Protein AF-A0A381WR76-F1 (afdb_monomer)

Structure (mmCIF, N/CA/C/O backbone):
data_AF-A0A381WR76-F1
#
_entry.id   AF-A0A381WR76-F1
#
loop_
_atom_site.group_PDB
_atom_site.id
_atom_site.type_symbol
_atom_site.label_atom_id
_atom_site.label_alt_id
_atom_site.label_comp_id
_atom_site.label_asym_id
_atom_site.label_entity_id
_atom_site.label_seq_id
_atom_site.pdbx_PDB_ins_code
_atom_site.Cartn_x
_atom_site.Cartn_y
_atom_site.Cartn_z
_atom_site.occupancy
_atom_site.B_iso_or_equiv
_atom_site.auth_seq_id
_atom_site.auth_comp_id
_atom_site.auth_asym_id
_atom_site.auth_atom_id
_atom_site.pdbx_PDB_model_num
ATOM 1 N N . MET A 1 1 ? -19.250 -19.681 28.660 1.00 46.22 1 MET A N 1
ATOM 2 C CA . MET A 1 1 ? -17.838 -19.945 28.328 1.00 46.22 1 MET A CA 1
ATOM 3 C C . MET A 1 1 ? -17.752 -19.835 26.816 1.00 46.22 1 MET A C 1
ATOM 5 O O . MET A 1 1 ? -18.324 -20.681 26.143 1.00 46.22 1 MET A O 1
ATOM 9 N N . SER A 1 2 ? -17.217 -18.735 26.293 1.00 61.38 2 SER A N 1
ATOM 10 C CA . SER A 1 2 ? -17.037 -18.529 24.852 1.00 61.38 2 SER A CA 1
ATOM 11 C C . SER A 1 2 ? -15.625 -18.975 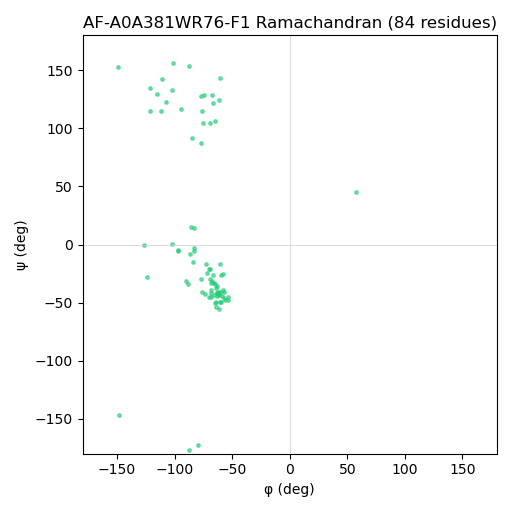24.501 1.00 61.38 2 SER A C 1
ATOM 13 O O . SER A 1 2 ? -14.653 -18.457 25.042 1.00 61.38 2 SER A O 1
ATOM 15 N N . VAL A 1 3 ? -15.535 -20.002 23.663 1.00 66.00 3 VAL A N 1
ATOM 16 C CA . VAL A 1 3 ? -14.290 -20.422 23.025 1.00 66.00 3 VAL A CA 1
ATOM 17 C C . VAL A 1 3 ? -14.420 -20.002 21.572 1.00 66.00 3 VAL A C 1
ATOM 19 O O . VAL A 1 3 ? -15.381 -20.393 20.911 1.00 66.00 3 VAL A O 1
ATOM 22 N N . GLU A 1 4 ? -13.478 -19.197 21.100 1.00 73.31 4 GLU A N 1
ATOM 23 C CA . GLU A 1 4 ? -13.382 -18.778 19.705 1.00 73.31 4 GLU A CA 1
ATOM 24 C C . GLU A 1 4 ? -12.145 -19.425 19.083 1.00 73.31 4 GLU A C 1
ATOM 26 O O . GLU A 1 4 ? -11.113 -19.582 19.739 1.00 73.31 4 GLU A O 1
ATOM 31 N N . LEU A 1 5 ? -12.258 -19.837 17.820 1.00 71.19 5 LEU A N 1
ATOM 32 C CA . LEU A 1 5 ? -11.097 -20.235 17.033 1.00 71.19 5 LEU A CA 1
ATOM 33 C C . LEU A 1 5 ? -10.247 -18.991 16.783 1.00 71.19 5 LEU A C 1
ATOM 35 O O . LEU A 1 5 ? -10.758 -17.986 16.291 1.00 71.19 5 LEU A O 1
ATOM 39 N N . THR A 1 6 ? -8.953 -19.063 17.083 1.00 63.06 6 THR A N 1
ATOM 40 C CA . THR A 1 6 ? -8.011 -18.038 16.643 1.00 63.06 6 THR A CA 1
ATOM 41 C C . THR A 1 6 ? -7.993 -18.013 15.114 1.00 63.06 6 THR A C 1
ATOM 43 O O . THR A 1 6 ? -7.757 -19.058 14.498 1.00 63.06 6 THR A O 1
ATOM 46 N N . PRO A 1 7 ? -8.243 -16.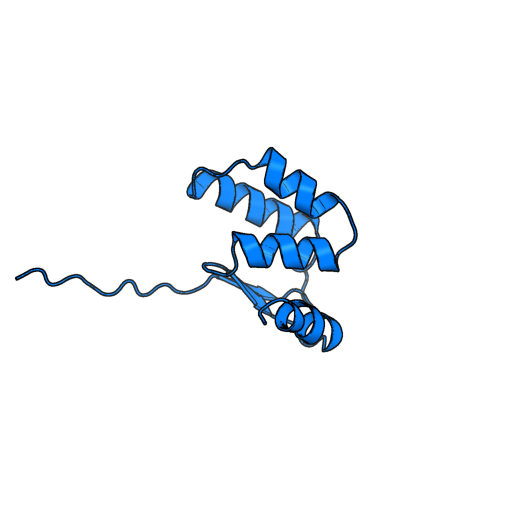858 14.474 1.00 65.19 7 PRO A N 1
ATOM 47 C CA . PRO A 1 7 ? -8.123 -16.769 13.033 1.00 65.19 7 PRO A CA 1
ATOM 48 C C . PRO A 1 7 ? -6.647 -16.950 12.674 1.00 65.19 7 PRO A C 1
ATOM 50 O O . PRO A 1 7 ? -5.780 -16.220 13.153 1.00 65.19 7 PRO A O 1
ATOM 53 N N . ASN A 1 8 ? -6.357 -17.962 11.859 1.00 63.72 8 ASN A N 1
ATOM 54 C CA . ASN A 1 8 ? -5.060 -18.082 11.213 1.00 63.72 8 ASN A CA 1
ATOM 55 C C . ASN A 1 8 ? -5.060 -17.086 10.048 1.00 63.72 8 ASN A C 1
ATOM 57 O O . ASN A 1 8 ? -5.549 -17.397 8.963 1.00 63.72 8 ASN A O 1
ATOM 61 N N . ILE A 1 9 ? -4.668 -15.843 10.332 1.00 66.19 9 ILE A N 1
ATOM 62 C CA . ILE A 1 9 ? -4.598 -14.790 9.319 1.00 66.19 9 ILE A CA 1
ATOM 63 C C . ILE A 1 9 ? -3.245 -14.934 8.633 1.00 66.19 9 ILE A C 1
ATOM 65 O O . ILE A 1 9 ? -2.240 -14.396 9.092 1.00 66.19 9 ILE A O 1
ATOM 69 N N . ASP A 1 10 ? -3.221 -15.708 7.550 1.00 75.38 10 ASP A N 1
ATOM 70 C CA . ASP A 1 10 ? -2.103 -15.670 6.616 1.00 75.38 10 ASP A CA 1
ATOM 71 C C . ASP A 1 10 ? -2.093 -14.277 5.977 1.00 75.38 10 ASP A C 1
ATOM 73 O O . ASP A 1 10 ? -2.960 -13.941 5.164 1.00 75.38 10 ASP A O 1
ATOM 77 N N . ASN A 1 11 ? -1.135 -13.442 6.380 1.00 81.19 11 ASN A N 1
ATOM 78 C CA . ASN A 1 11 ? -0.951 -12.134 5.766 1.00 81.19 11 ASN A CA 1
ATOM 79 C C . ASN A 1 11 ? -0.641 -12.303 4.276 1.00 81.19 11 ASN A C 1
ATOM 81 O O . ASN A 1 11 ? 0.095 -13.203 3.861 1.00 81.19 11 ASN A O 1
ATOM 85 N N . MET A 1 12 ? -1.161 -11.391 3.462 1.00 92.81 12 MET A N 1
ATOM 86 C CA . MET A 1 12 ? -0.751 -11.299 2.068 1.00 92.81 12 MET A CA 1
ATOM 87 C C . MET A 1 12 ? 0.647 -10.679 2.009 1.00 92.81 12 MET A C 1
ATOM 89 O O . MET A 1 12 ? 0.875 -9.610 2.563 1.00 92.81 12 MET A O 1
ATOM 93 N N . TYR A 1 13 ? 1.584 -11.316 1.313 1.00 95.88 13 TYR A N 1
ATOM 94 C CA . TYR A 1 13 ? 2.932 -10.777 1.123 1.00 95.88 13 TYR A CA 1
ATOM 95 C C . TYR A 1 13 ? 3.077 -10.185 -0.278 1.00 95.88 13 TYR A C 1
ATOM 97 O O . TYR A 1 13 ? 2.702 -10.822 -1.265 1.00 95.88 13 TYR A O 1
ATOM 105 N N . ILE A 1 14 ? 3.642 -8.981 -0.371 1.00 97.12 14 ILE A N 1
ATOM 106 C CA . ILE A 1 14 ? 3.980 -8.341 -1.647 1.00 97.12 14 ILE A CA 1
ATOM 107 C C . ILE A 1 14 ? 5.478 -8.047 -1.659 1.00 97.12 14 ILE A C 1
ATOM 109 O O . ILE A 1 14 ? 5.957 -7.224 -0.885 1.00 97.12 14 ILE A O 1
ATOM 113 N N . ASP A 1 15 ? 6.207 -8.706 -2.561 1.00 97.69 15 ASP A N 1
ATOM 114 C CA . ASP A 1 15 ? 7.591 -8.346 -2.880 1.00 97.69 15 ASP A CA 1
ATOM 115 C C . ASP A 1 15 ? 7.589 -7.081 -3.747 1.00 97.69 15 ASP A C 1
ATOM 117 O O . ASP A 1 15 ? 7.252 -7.133 -4.937 1.00 97.69 15 ASP A O 1
ATOM 121 N N . ILE A 1 16 ? 7.934 -5.947 -3.134 1.00 97.69 16 ILE A N 1
ATOM 122 C CA . ILE A 1 16 ? 7.962 -4.647 -3.810 1.00 97.69 16 ILE A CA 1
ATOM 123 C C . ILE A 1 16 ? 9.263 -4.400 -4.583 1.00 97.69 16 ILE A C 1
ATOM 125 O O . ILE A 1 16 ? 9.350 -3.421 -5.318 1.00 97.69 16 ILE A O 1
ATOM 129 N N . ASP A 1 17 ? 10.251 -5.293 -4.477 1.00 97.19 17 ASP A N 1
ATOM 130 C CA . ASP A 1 17 ? 11.392 -5.309 -5.401 1.00 97.19 17 ASP A CA 1
ATOM 131 C C . ASP A 1 17 ? 11.052 -6.090 -6.684 1.00 97.19 17 ASP A C 1
ATOM 133 O O . ASP A 1 17 ? 11.771 -6.028 -7.685 1.00 97.19 17 ASP A O 1
ATOM 137 N N . GLY A 1 18 ? 9.968 -6.869 -6.642 1.00 96.62 18 GLY A N 1
ATOM 138 C CA . GLY A 1 18 ? 9.466 -7.665 -7.749 1.00 96.62 18 GLY A CA 1
ATOM 139 C C . GLY A 1 18 ? 8.510 -6.902 -8.676 1.00 96.62 18 GLY A C 1
ATOM 140 O O . GLY A 1 18 ? 8.212 -5.724 -8.482 1.00 96.62 18 GLY A O 1
ATOM 141 N N . PRO A 1 19 ? 7.943 -7.588 -9.687 1.00 97.12 19 PRO A N 1
ATOM 142 C CA . PRO A 1 19 ? 7.013 -6.983 -10.648 1.00 97.12 19 PRO A CA 1
ATOM 143 C C . PRO A 1 19 ? 5.770 -6.346 -10.010 1.00 97.12 19 PRO A C 1
ATOM 145 O O . PRO A 1 19 ? 5.186 -5.425 -10.580 1.00 97.12 19 PRO A O 1
ATOM 148 N N . ASN A 1 20 ? 5.380 -6.825 -8.827 1.00 97.69 20 ASN A N 1
ATOM 149 C CA . ASN A 1 20 ? 4.219 -6.348 -8.078 1.00 97.69 20 ASN A CA 1
ATOM 150 C C . ASN A 1 20 ? 4.515 -5.092 -7.238 1.00 97.69 20 ASN A C 1
ATOM 152 O O . ASN A 1 20 ? 3.602 -4.534 -6.641 1.00 97.69 20 ASN A O 1
ATOM 156 N N . GLY A 1 21 ? 5.760 -4.614 -7.218 1.00 96.88 21 GLY A N 1
ATOM 157 C CA . GLY A 1 21 ? 6.165 -3.383 -6.542 1.00 96.88 21 GLY A CA 1
ATOM 158 C C . GLY A 1 21 ? 5.931 -2.105 -7.334 1.00 96.88 21 GLY A C 1
ATOM 159 O O . GLY A 1 21 ? 6.516 -1.080 -7.032 1.00 96.88 21 GLY A O 1
ATOM 160 N N . ASN A 1 22 ? 5.145 -2.130 -8.406 1.00 97.56 22 ASN A N 1
ATOM 161 C CA . ASN A 1 22 ? 4.817 -0.894 -9.113 1.00 97.56 22 ASN A CA 1
ATOM 162 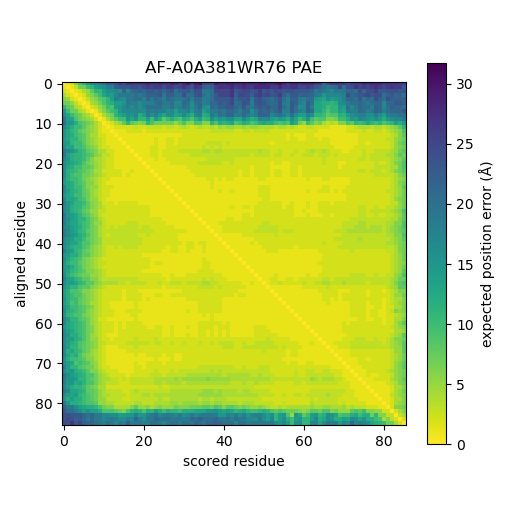C C . ASN A 1 22 ? 3.576 -0.225 -8.497 1.00 97.56 22 ASN A C 1
ATOM 164 O O . ASN A 1 22 ? 2.698 -0.893 -7.946 1.00 97.56 22 ASN A O 1
ATOM 168 N N . SER A 1 23 ? 3.473 1.097 -8.649 1.00 97.75 23 SER A N 1
ATOM 169 C CA . SER A 1 23 ? 2.370 1.895 -8.099 1.00 97.75 23 SER A CA 1
ATOM 170 C C . SER A 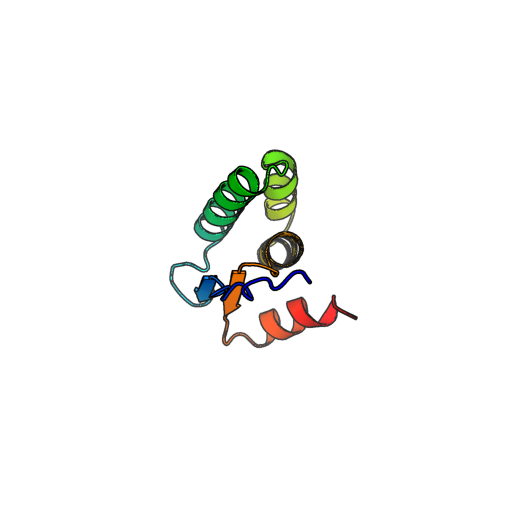1 23 ? 0.991 1.426 -8.570 1.00 97.75 23 SER A C 1
ATOM 172 O O . SER A 1 23 ? 0.071 1.338 -7.762 1.00 97.75 23 SER A O 1
ATOM 174 N N . TYR A 1 24 ? 0.838 1.056 -9.846 1.00 97.81 24 TYR A N 1
ATOM 175 C CA . TYR A 1 24 ? -0.445 0.595 -10.385 1.00 97.81 24 TYR A CA 1
ATOM 176 C C . TYR A 1 24 ? -0.934 -0.688 -9.714 1.00 97.81 24 TYR A C 1
ATOM 178 O O . TYR A 1 24 ? -2.123 -0.799 -9.417 1.00 97.81 24 TYR A O 1
ATOM 186 N N . TYR A 1 25 ? -0.034 -1.643 -9.465 1.00 98.38 25 TYR A N 1
ATOM 187 C CA . TYR A 1 25 ? -0.375 -2.879 -8.766 1.00 98.38 25 TYR A CA 1
ATOM 188 C C . TYR A 1 25 ? -0.795 -2.591 -7.323 1.00 98.38 25 TYR A C 1
ATOM 190 O O . TYR A 1 25 ? -1.871 -3.012 -6.905 1.00 98.38 25 TYR A O 1
ATOM 198 N N . LEU A 1 26 ? 0.006 -1.818 -6.585 1.00 98.44 26 LEU A N 1
ATOM 199 C CA . LEU A 1 26 ? -0.291 -1.475 -5.191 1.00 98.44 26 LEU A CA 1
ATOM 200 C C . LEU A 1 26 ? -1.612 -0.710 -5.056 1.00 98.44 26 LEU A C 1
ATOM 202 O O . LEU A 1 26 ? -2.421 -1.022 -4.189 1.00 98.44 26 LEU A O 1
ATOM 206 N N . MET A 1 27 ? -1.894 0.227 -5.959 1.00 98.31 27 MET A N 1
ATOM 207 C CA . MET A 1 27 ? -3.168 0.949 -5.980 1.00 98.31 27 MET A CA 1
ATOM 208 C C . MET A 1 27 ? -4.357 0.062 -6.365 1.00 98.31 27 MET A C 1
ATOM 210 O O . MET A 1 27 ? -5.466 0.278 -5.881 1.00 98.31 27 MET A O 1
ATOM 214 N N . ALA A 1 28 ? -4.162 -0.930 -7.240 1.00 98.31 28 ALA A N 1
ATOM 215 C CA . ALA A 1 28 ? -5.207 -1.903 -7.550 1.00 98.31 28 ALA A CA 1
ATOM 216 C C . ALA A 1 28 ? -5.538 -2.760 -6.320 1.00 98.31 28 ALA A C 1
ATOM 218 O O . ALA A 1 28 ? -6.712 -2.936 -6.002 1.00 98.31 28 ALA A O 1
ATOM 219 N N . VAL A 1 29 ? -4.511 -3.210 -5.590 1.00 98.00 29 VAL A N 1
ATOM 220 C CA . VAL A 1 29 ? -4.687 -3.915 -4.315 1.00 98.00 29 VAL A CA 1
ATOM 221 C C . VAL A 1 29 ? -5.403 -3.018 -3.304 1.00 98.00 29 VAL A C 1
ATOM 223 O O . VAL A 1 29 ? -6.411 -3.442 -2.752 1.00 98.00 29 VAL A O 1
ATOM 226 N N . ALA A 1 30 ? -4.959 -1.772 -3.113 1.00 98.31 30 ALA A N 1
ATOM 227 C CA . ALA A 1 30 ? -5.602 -0.820 -2.204 1.00 98.31 30 ALA A CA 1
ATOM 228 C C . ALA A 1 30 ? -7.099 -0.665 -2.510 1.00 98.31 30 ALA A C 1
ATOM 230 O O . ALA A 1 30 ? -7.929 -0.830 -1.622 1.00 98.31 30 ALA A O 1
ATOM 231 N N . ARG A 1 31 ? -7.457 -0.467 -3.786 1.00 98.31 31 ARG A N 1
ATOM 232 C CA . ARG A 1 31 ? -8.856 -0.378 -4.230 1.00 98.31 31 ARG A CA 1
ATOM 233 C C . ARG A 1 31 ? -9.670 -1.620 -3.856 1.00 98.31 31 ARG A C 1
ATOM 235 O O . ARG A 1 31 ? -10.795 -1.510 -3.372 1.00 98.31 31 ARG A O 1
ATOM 242 N N . ASP A 1 32 ? -9.118 -2.808 -4.088 1.00 97.69 32 ASP A N 1
ATOM 243 C CA . ASP A 1 32 ? -9.797 -4.064 -3.763 1.00 97.69 32 ASP A CA 1
ATOM 244 C C . ASP A 1 32 ? -9.980 -4.245 -2.250 1.00 97.69 32 ASP A C 1
ATOM 246 O O . ASP A 1 32 ? -10.982 -4.818 -1.817 1.00 97.69 32 ASP A O 1
ATOM 250 N N . PHE A 1 33 ? -9.039 -3.757 -1.441 1.00 96.56 33 PHE A N 1
ATOM 251 C CA . PHE A 1 33 ? -9.150 -3.763 0.015 1.00 96.56 33 PHE A CA 1
ATOM 252 C C . PHE A 1 33 ? -10.154 -2.724 0.524 1.00 96.56 33 PHE A C 1
ATOM 254 O O . PHE A 1 33 ? -10.981 -3.091 1.357 1.00 96.56 33 PHE A O 1
ATOM 261 N N . CYS A 1 34 ? -10.178 -1.499 -0.018 1.00 97.94 34 CYS A N 1
ATOM 262 C CA . CYS A 1 34 ? -11.187 -0.493 0.334 1.00 97.94 34 CYS A CA 1
ATOM 263 C C . CYS A 1 34 ? -12.605 -1.046 0.164 1.00 97.94 34 CYS A C 1
ATOM 265 O O . CYS A 1 34 ? -13.418 -0.965 1.078 1.00 97.94 34 CYS A O 1
ATOM 267 N N . LYS A 1 35 ? -12.872 -1.733 -0.954 1.00 96.94 35 LYS A N 1
ATOM 268 C CA . LYS A 1 35 ? -14.173 -2.376 -1.212 1.00 96.94 35 LYS A CA 1
ATOM 269 C C . LYS A 1 35 ? -14.524 -3.486 -0.224 1.00 96.94 35 LYS A C 1
ATOM 271 O O . LYS A 1 35 ? -15.695 -3.681 0.081 1.00 96.94 35 LYS A O 1
ATOM 276 N N . LYS A 1 36 ? -13.536 -4.256 0.238 1.00 94.38 36 LYS A N 1
ATOM 277 C CA . LYS A 1 36 ? -13.750 -5.356 1.197 1.00 94.38 36 LYS A CA 1
ATOM 278 C C . LYS A 1 36 ? -13.953 -4.856 2.623 1.00 94.38 36 LYS A C 1
ATOM 280 O O . LYS A 1 36 ? -14.616 -5.534 3.402 1.00 94.38 36 LYS A O 1
ATOM 285 N N . LEU A 1 37 ? -13.344 -3.723 2.953 1.00 93.56 37 LEU A N 1
ATOM 286 C CA . LEU A 1 37 ? -13.327 -3.141 4.292 1.00 93.56 37 LEU A CA 1
ATOM 287 C C . LEU A 1 37 ? -14.310 -1.973 4.454 1.00 93.56 37 LEU A C 1
ATOM 289 O O . LEU A 1 37 ? -14.395 -1.429 5.548 1.00 93.56 37 LEU A O 1
ATOM 293 N N . ASP A 1 38 ? -15.053 -1.624 3.397 1.00 95.50 38 ASP A N 1
ATOM 294 C CA . ASP A 1 38 ? -15.994 -0.495 3.359 1.00 95.50 38 ASP A CA 1
ATOM 295 C C . ASP A 1 38 ? -15.315 0.854 3.684 1.00 95.50 38 ASP A C 1
ATOM 297 O O . ASP A 1 38 ? -15.801 1.649 4.486 1.00 95.50 38 ASP A O 1
ATOM 301 N N . LEU A 1 39 ? -14.142 1.084 3.079 1.00 96.94 39 LEU A N 1
ATOM 302 C CA . LEU A 1 39 ? -13.358 2.322 3.195 1.00 96.94 39 LEU A CA 1
ATOM 303 C C . LEU A 1 39 ? -13.549 3.216 1.962 1.00 96.94 39 LEU A C 1
ATOM 305 O O . LEU A 1 39 ? -13.836 2.720 0.869 1.00 96.94 39 LEU A O 1
ATOM 309 N N . ASP A 1 40 ? -13.314 4.521 2.121 1.00 97.88 40 ASP A N 1
ATOM 310 C CA . ASP A 1 40 ? -13.347 5.484 1.016 1.00 97.88 40 ASP A CA 1
ATOM 311 C C . ASP A 1 40 ? -12.165 5.245 0.057 1.00 97.88 40 ASP A C 1
ATOM 313 O O . ASP A 1 40 ? -11.004 5.537 0.358 1.00 97.88 40 ASP A O 1
ATOM 317 N N . GLU A 1 41 ? -12.451 4.646 -1.105 1.00 97.69 41 GLU A N 1
ATOM 318 C CA . GLU A 1 41 ? -11.424 4.355 -2.107 1.00 97.69 41 GLU A CA 1
ATOM 319 C C . GLU A 1 41 ? -10.873 5.618 -2.777 1.00 97.69 41 GLU A C 1
ATOM 321 O O . GLU A 1 41 ? -9.712 5.617 -3.190 1.00 97.69 41 GLU A O 1
ATOM 326 N N . ASP A 1 42 ? -11.667 6.683 -2.895 1.00 98.12 42 ASP A N 1
ATOM 327 C CA . ASP A 1 42 ? -11.256 7.897 -3.596 1.00 98.12 42 ASP A CA 1
ATOM 328 C C . ASP A 1 42 ? -10.286 8.714 -2.739 1.00 98.12 42 ASP A C 1
ATOM 330 O O . ASP A 1 42 ? -9.272 9.184 -3.262 1.00 98.12 42 ASP A O 1
ATOM 334 N N . GLU A 1 43 ? -10.549 8.819 -1.433 1.00 98.38 43 GLU A N 1
ATOM 335 C CA . GLU A 1 43 ? -9.662 9.479 -0.465 1.00 98.38 43 GLU A CA 1
ATOM 336 C C . GLU A 1 43 ? -8.295 8.781 -0.406 1.00 98.38 43 GLU A C 1
ATOM 338 O O . GLU A 1 43 ? -7.267 9.388 -0.714 1.00 98.38 43 GLU A O 1
ATOM 343 N N . ILE A 1 44 ? -8.276 7.470 -0.145 1.00 98.38 44 ILE A N 1
ATOM 344 C CA . ILE A 1 44 ? -7.027 6.705 -0.008 1.00 98.38 44 ILE A CA 1
ATOM 345 C C . ILE A 1 44 ? -6.219 6.723 -1.314 1.00 98.38 44 ILE A C 1
ATOM 347 O O . ILE A 1 44 ? -4.998 6.899 -1.303 1.00 98.38 44 ILE A O 1
ATOM 351 N N . LEU A 1 45 ? -6.871 6.561 -2.472 1.00 98.44 45 LEU A N 1
ATOM 352 C CA . LEU A 1 45 ? -6.166 6.604 -3.755 1.00 98.44 45 LEU A 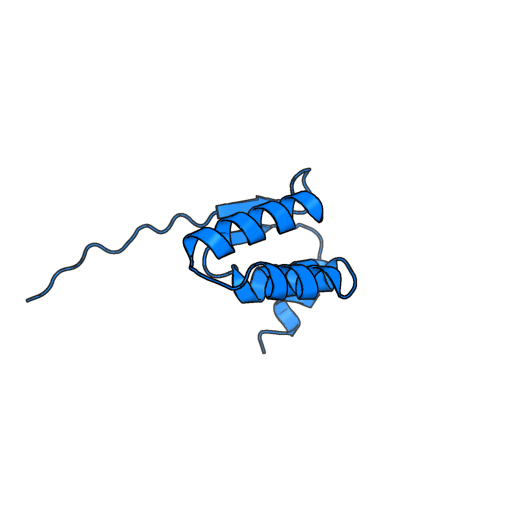CA 1
ATOM 353 C C . LEU A 1 45 ? -5.700 8.013 -4.133 1.00 98.44 45 LEU A C 1
ATOM 355 O O . LEU A 1 45 ? -4.771 8.121 -4.940 1.00 98.44 45 LEU A O 1
ATOM 359 N N . ALA A 1 46 ? -6.333 9.075 -3.630 1.00 98.56 46 ALA A N 1
ATOM 360 C CA . ALA A 1 46 ? -5.838 10.438 -3.788 1.00 98.56 46 ALA A CA 1
ATOM 361 C C . ALA A 1 46 ? -4.575 10.648 -2.944 1.00 98.56 46 ALA A C 1
ATOM 363 O O . ALA A 1 46 ? -3.568 11.112 -3.484 1.00 98.56 46 ALA A O 1
ATOM 364 N N . ASP A 1 47 ? -4.582 10.201 -1.689 1.00 98.44 47 ASP A N 1
ATOM 365 C CA . ASP A 1 47 ? -3.431 10.287 -0.786 1.00 98.44 47 ASP A CA 1
ATOM 366 C C . ASP A 1 47 ? -2.230 9.497 -1.312 1.00 98.44 47 ASP A C 1
ATOM 368 O O . ASP A 1 47 ? -1.117 10.027 -1.361 1.00 98.44 47 ASP A O 1
ATOM 372 N N . MET A 1 48 ? -2.447 8.281 -1.832 1.00 98.38 48 MET A N 1
ATOM 373 C CA . MET A 1 48 ? -1.393 7.477 -2.471 1.00 98.38 48 MET A CA 1
ATOM 374 C C . MET A 1 48 ? -0.751 8.167 -3.687 1.00 98.38 48 MET A C 1
ATOM 376 O O . MET A 1 48 ? 0.388 7.859 -4.029 1.00 98.38 48 MET A O 1
ATOM 380 N N . LYS A 1 49 ? -1.474 9.064 -4.371 1.00 97.88 49 LYS A N 1
ATOM 381 C CA . LYS A 1 49 ? -0.995 9.803 -5.557 1.00 97.88 49 LYS A CA 1
ATOM 382 C C . LYS A 1 49 ? -0.471 11.202 -5.235 1.00 97.88 49 LYS A C 1
ATOM 384 O O . LYS A 1 49 ? -0.037 11.894 -6.155 1.00 97.88 49 LYS A O 1
ATOM 389 N N . SER A 1 50 ? -0.599 11.652 -3.990 1.00 98.00 50 SER A N 1
ATOM 390 C CA . SER A 1 50 ? -0.355 13.049 -3.619 1.00 98.00 50 SER A CA 1
ATOM 391 C C . SER A 1 50 ? 1.120 13.453 -3.702 1.00 98.00 50 SER A C 1
ATOM 393 O O . SER A 1 50 ? 1.414 14.638 -3.862 1.00 98.00 50 SER A O 1
ATOM 395 N N . ASP A 1 51 ? 2.028 12.476 -3.654 1.00 96.69 51 ASP A N 1
ATOM 396 C CA . ASP A 1 51 ? 3.473 12.685 -3.672 1.00 96.69 51 ASP A CA 1
ATOM 397 C C . ASP A 1 51 ? 4.193 11.509 -4.374 1.00 96.69 51 ASP A C 1
ATOM 399 O O . ASP A 1 51 ? 3.680 10.935 -5.341 1.00 96.69 51 ASP A O 1
ATOM 403 N N . ASP A 1 52 ? 5.398 11.164 -3.926 1.00 97.38 52 ASP A N 1
ATOM 404 C CA . ASP A 1 52 ? 6.259 10.156 -4.522 1.00 97.38 52 ASP A CA 1
ATOM 405 C C . ASP A 1 52 ? 5.900 8.698 -4.163 1.00 97.38 52 ASP A C 1
ATOM 407 O O . ASP A 1 52 ? 4.876 8.366 -3.557 1.00 97.38 52 ASP A O 1
ATOM 411 N N . TYR A 1 53 ? 6.774 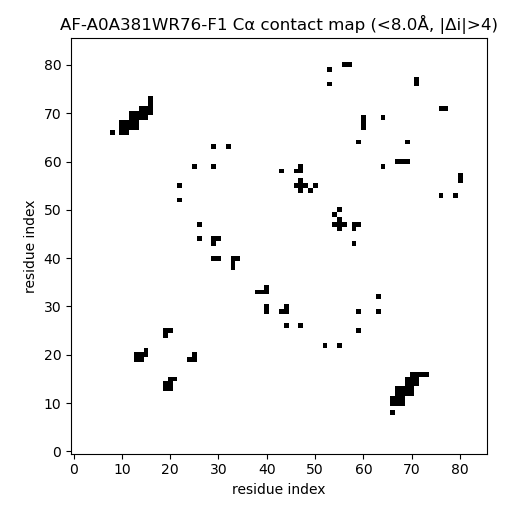7.784 -4.586 1.00 97.06 53 TYR A N 1
ATOM 412 C CA . TYR A 1 53 ? 6.596 6.360 -4.339 1.00 97.06 53 TYR A CA 1
ATOM 413 C C . TYR A 1 53 ? 6.730 5.982 -2.854 1.00 97.06 53 TYR A C 1
ATOM 415 O O . TYR A 1 53 ? 6.050 5.059 -2.414 1.00 97.06 53 TYR A O 1
ATOM 423 N N . LEU A 1 54 ? 7.554 6.679 -2.063 1.00 96.19 54 LEU A N 1
ATOM 424 C CA . LEU A 1 54 ? 7.669 6.415 -0.625 1.00 96.19 54 LEU A CA 1
ATOM 425 C C . LEU A 1 54 ? 6.383 6.800 0.102 1.00 96.19 54 LEU A C 1
ATOM 427 O O . LEU A 1 54 ? 5.901 6.028 0.931 1.00 96.19 54 LEU A O 1
ATOM 431 N N . ASN A 1 55 ? 5.784 7.933 -0.266 1.00 97.12 55 ASN A N 1
ATOM 432 C CA . ASN A 1 55 ? 4.461 8.306 0.217 1.00 97.12 55 ASN A CA 1
ATOM 433 C C . ASN A 1 55 ? 3.410 7.247 -0.149 1.00 97.12 55 ASN A C 1
ATOM 435 O O . ASN A 1 55 ? 2.631 6.833 0.705 1.00 97.12 55 ASN A O 1
ATOM 439 N N . LEU A 1 56 ? 3.427 6.742 -1.388 1.00 98.12 56 LEU A N 1
ATOM 440 C CA . LEU A 1 56 ? 2.532 5.658 -1.798 1.00 98.12 56 LEU A CA 1
ATOM 441 C C . LEU A 1 56 ? 2.673 4.429 -0.889 1.00 98.12 56 LEU A C 1
ATOM 443 O O . LEU A 1 56 ? 1.661 3.885 -0.443 1.00 98.12 56 LEU A O 1
ATOM 447 N N . LEU A 1 57 ? 3.908 3.995 -0.608 1.00 97.50 57 LEU A N 1
ATOM 448 C CA . LEU A 1 57 ? 4.170 2.864 0.287 1.00 97.50 57 LEU A CA 1
ATOM 449 C C . LEU A 1 57 ? 3.682 3.134 1.711 1.00 97.50 57 LEU A C 1
ATOM 451 O O . LEU A 1 57 ? 3.116 2.239 2.333 1.00 97.50 57 LEU A O 1
ATOM 455 N N . LYS A 1 58 ? 3.880 4.357 2.208 1.00 97.12 58 LYS A N 1
ATOM 456 C CA . LYS A 1 58 ? 3.451 4.774 3.543 1.00 97.12 58 LYS A CA 1
ATOM 457 C C . LYS A 1 58 ? 1.935 4.746 3.681 1.00 97.12 58 LYS A C 1
ATOM 459 O O . LYS A 1 58 ? 1.428 4.043 4.544 1.00 97.12 58 LYS A O 1
ATOM 464 N N . VAL A 1 59 ? 1.213 5.425 2.787 1.00 97.88 59 VAL A N 1
ATOM 465 C CA . VAL A 1 59 ? -0.259 5.437 2.793 1.00 97.88 59 VAL A CA 1
ATOM 466 C C . VAL A 1 59 ? -0.806 4.012 2.676 1.00 97.88 59 VAL A C 1
ATOM 468 O O . VAL A 1 59 ? -1.772 3.662 3.354 1.00 97.88 59 VAL A O 1
ATOM 471 N N . PHE A 1 60 ? -0.177 3.159 1.861 1.00 98.06 60 PHE A N 1
ATOM 472 C CA . PHE A 1 60 ? -0.562 1.753 1.761 1.00 98.06 60 PHE A CA 1
ATOM 473 C C . PHE A 1 60 ? -0.347 0.987 3.079 1.00 98.06 60 PHE A C 1
ATOM 475 O O . PHE A 1 60 ? -1.252 0.289 3.531 1.00 98.06 60 PHE A O 1
ATOM 482 N N . GLU A 1 61 ? 0.827 1.102 3.703 1.00 96.62 61 GLU A N 1
ATOM 483 C CA . GLU A 1 61 ? 1.154 0.446 4.979 1.00 96.62 61 GLU A CA 1
ATOM 484 C C . GLU A 1 61 ? 0.252 0.938 6.123 1.00 96.62 61 GLU A C 1
ATOM 486 O O . GLU A 1 61 ? -0.237 0.123 6.904 1.00 96.62 61 GLU A O 1
ATOM 491 N N . ASP A 1 62 ? -0.030 2.240 6.193 1.00 96.00 62 ASP A N 1
ATOM 492 C CA . ASP A 1 62 ? -0.869 2.839 7.237 1.00 96.00 62 ASP A CA 1
ATOM 493 C C . ASP A 1 62 ? -2.317 2.324 7.175 1.00 96.00 62 ASP A C 1
ATOM 495 O O . ASP A 1 62 ? -2.939 2.073 8.209 1.00 96.00 62 ASP A O 1
ATOM 499 N N . ASN A 1 63 ? -2.845 2.106 5.965 1.00 96.81 63 ASN A N 1
ATOM 500 C CA . ASN A 1 63 ? -4.215 1.629 5.762 1.00 96.81 63 ASN A CA 1
ATOM 501 C C . ASN A 1 63 ? -4.335 0.095 5.764 1.00 96.81 63 ASN A C 1
ATOM 503 O O . ASN A 1 63 ? -5.350 -0.447 6.207 1.00 96.81 63 ASN A O 1
ATOM 507 N N . PHE A 1 64 ? -3.325 -0.626 5.263 1.00 96.12 64 PHE A N 1
ATOM 508 C CA . PHE A 1 64 ? -3.435 -2.060 4.960 1.00 96.12 64 PHE A CA 1
ATOM 509 C C . PHE A 1 64 ? -2.352 -2.939 5.595 1.00 96.12 64 PHE A C 1
ATOM 511 O O . PHE A 1 64 ? -2.423 -4.162 5.453 1.00 96.12 64 PHE A O 1
ATOM 518 N N . GLY A 1 65 ? -1.402 -2.375 6.346 1.00 93.50 65 GLY A N 1
ATOM 519 C CA . GLY A 1 65 ? -0.305 -3.106 7.001 1.00 93.50 65 GLY A CA 1
ATOM 520 C C . GLY A 1 65 ? -0.759 -4.164 8.018 1.00 93.50 65 GLY A C 1
ATOM 521 O O . GLY A 1 65 ? -0.013 -5.078 8.366 1.00 93.50 65 GLY A O 1
ATOM 522 N N . GLY A 1 66 ? -2.015 -4.092 8.472 1.00 90.88 66 GLY A N 1
ATOM 523 C CA . GLY A 1 66 ? -2.645 -5.134 9.292 1.00 90.88 66 GLY A CA 1
ATOM 524 C C . GLY A 1 66 ? -3.004 -6.417 8.529 1.00 90.88 66 GLY A C 1
ATOM 525 O O . GLY A 1 66 ? -3.234 -7.448 9.154 1.00 90.88 66 GLY A O 1
ATOM 526 N N . PHE A 1 67 ? -3.046 -6.366 7.195 1.00 91.31 67 PHE A N 1
ATOM 527 C CA . PHE A 1 67 ? -3.448 -7.478 6.322 1.00 91.31 67 PHE A CA 1
ATOM 528 C C . PHE A 1 67 ? -2.381 -7.836 5.282 1.00 91.31 67 PHE A C 1
ATOM 530 O O . PHE A 1 67 ? -2.316 -8.979 4.817 1.00 91.31 67 PHE A O 1
ATOM 537 N N . VAL A 1 68 ? -1.566 -6.856 4.894 1.00 94.69 68 VAL A N 1
ATOM 538 C CA . VAL A 1 68 ? -0.551 -6.972 3.852 1.00 94.69 68 VAL A CA 1
ATOM 539 C C . VAL A 1 68 ? 0.815 -6.649 4.439 1.00 94.69 68 VAL A C 1
ATOM 541 O O . VAL A 1 68 ? 0.974 -5.664 5.146 1.00 94.69 68 VAL A O 1
ATOM 544 N N . VAL A 1 69 ? 1.817 -7.463 4.118 1.00 95.31 69 VAL A N 1
ATOM 545 C CA . VAL A 1 69 ? 3.214 -7.220 4.486 1.00 95.31 69 VAL A CA 1
ATOM 546 C C . VAL A 1 69 ? 4.010 -6.915 3.224 1.00 95.31 69 VAL A C 1
ATOM 548 O O . VAL A 1 69 ? 4.181 -7.780 2.357 1.00 95.31 69 VAL A O 1
ATOM 551 N N . LEU A 1 70 ? 4.526 -5.689 3.136 1.00 96.44 70 LEU A N 1
ATOM 552 C CA . LEU A 1 70 ? 5.451 -5.283 2.083 1.00 96.44 70 LEU A CA 1
ATOM 553 C C . LEU A 1 70 ? 6.856 -5.826 2.379 1.00 96.44 70 LEU A C 1
ATOM 555 O O . LEU A 1 70 ? 7.397 -5.649 3.471 1.00 96.44 70 LEU A O 1
ATOM 559 N N . GLN A 1 71 ? 7.453 -6.507 1.405 1.00 96.00 71 GLN A N 1
ATOM 560 C CA . GLN A 1 71 ? 8.778 -7.112 1.510 1.00 96.00 71 GLN A CA 1
ATOM 561 C C . GLN A 1 71 ? 9.735 -6.439 0.532 1.00 96.00 71 GLN A C 1
ATOM 563 O O . GLN A 1 71 ? 9.441 -6.328 -0.653 1.00 96.00 71 GLN A O 1
ATOM 568 N N . THR A 1 72 ? 10.892 -6.016 1.030 1.00 96.44 72 THR A N 1
ATOM 569 C CA . THR A 1 72 ? 11.943 -5.384 0.229 1.00 96.44 72 THR A CA 1
ATOM 570 C C . THR A 1 72 ? 13.316 -5.689 0.813 1.00 96.44 72 THR A C 1
ATOM 572 O O . THR A 1 72 ? 13.468 -5.925 2.015 1.00 96.44 72 THR A O 1
ATOM 575 N N . ARG A 1 73 ? 14.328 -5.686 -0.050 1.00 96.19 73 ARG A N 1
ATOM 576 C CA . ARG A 1 73 ? 15.755 -5.717 0.282 1.00 96.19 73 ARG A CA 1
ATOM 577 C C . ARG A 1 73 ? 16.373 -4.316 0.265 1.00 96.19 73 ARG A C 1
ATOM 579 O O . ARG A 1 73 ? 17.549 -4.185 0.598 1.00 96.19 73 ARG A O 1
ATOM 586 N N . ASN A 1 74 ? 15.618 -3.286 -0.122 1.00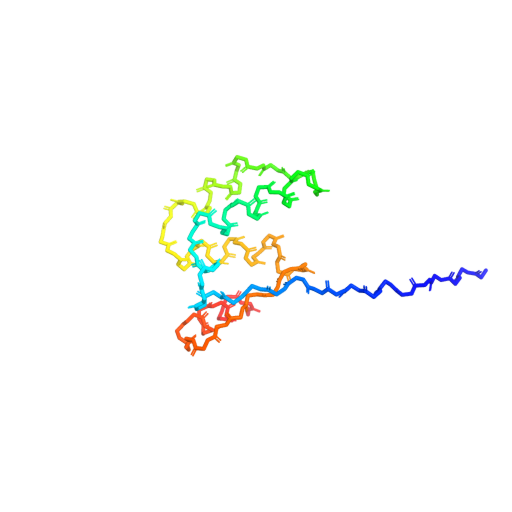 95.88 74 ASN A N 1
ATOM 587 C CA . ASN A 1 74 ? 16.073 -1.904 -0.107 1.00 95.88 74 ASN A CA 1
ATOM 588 C C . ASN A 1 74 ? 16.061 -1.355 1.33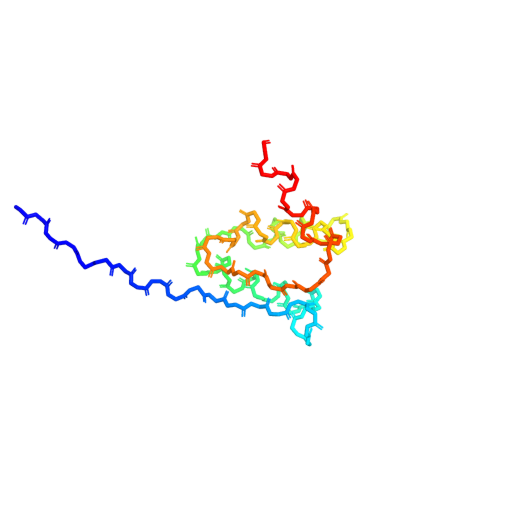1 1.00 95.88 74 ASN A C 1
ATOM 590 O O . ASN A 1 74 ? 15.005 -1.212 1.948 1.00 95.88 74 ASN A O 1
ATOM 594 N N . SER A 1 75 ? 17.242 -1.034 1.864 1.00 93.62 75 SER A N 1
ATOM 595 C CA . SER A 1 75 ? 17.389 -0.491 3.218 1.00 93.62 75 SER A CA 1
ATOM 596 C C . SER A 1 75 ? 16.741 0.882 3.383 1.00 93.62 75 SER A C 1
ATOM 598 O O . SER A 1 75 ? 16.180 1.148 4.435 1.00 93.62 75 SER A O 1
ATOM 600 N N . GLU A 1 76 ? 16.753 1.723 2.345 1.00 91.75 76 GLU A N 1
ATOM 601 C CA . GLU A 1 76 ? 16.135 3.054 2.389 1.00 91.75 76 GLU A CA 1
ATOM 602 C C . GLU A 1 76 ? 14.625 2.956 2.638 1.00 91.75 76 GLU A C 1
ATOM 604 O O . GLU A 1 76 ? 14.078 3.661 3.484 1.00 91.75 76 GLU A O 1
ATOM 609 N N . TYR A 1 77 ? 13.959 2.016 1.961 1.00 93.56 77 TYR A N 1
ATOM 610 C CA . TYR A 1 77 ? 12.520 1.790 2.113 1.00 93.56 77 TYR A CA 1
ATOM 611 C C . TYR A 1 77 ? 12.190 1.221 3.495 1.00 93.56 77 TYR A C 1
ATOM 613 O O . TYR A 1 77 ? 11.206 1.624 4.115 1.00 93.56 77 TYR A O 1
ATOM 621 N N . LEU A 1 78 ? 13.030 0.310 4.004 1.00 91.19 78 LEU A N 1
ATOM 622 C CA . LEU A 1 78 ? 12.880 -0.237 5.353 1.00 91.19 78 LEU A CA 1
ATOM 623 C C . LEU A 1 78 ? 13.023 0.838 6.429 1.00 91.19 78 LEU A C 1
ATOM 625 O O . LEU A 1 78 ? 12.245 0.835 7.381 1.00 91.19 78 LEU A O 1
ATOM 629 N N . ASP A 1 79 ? 14.014 1.716 6.298 1.00 91.81 79 ASP A N 1
ATOM 630 C CA . ASP A 1 79 ? 14.285 2.758 7.284 1.00 91.81 79 ASP A CA 1
ATOM 631 C C . ASP A 1 79 ? 13.158 3.794 7.297 1.00 91.81 79 ASP A C 1
ATOM 633 O O . ASP A 1 79 ? 12.639 4.105 8.368 1.00 91.81 79 ASP A O 1
ATOM 637 N N . TYR A 1 80 ? 12.706 4.235 6.119 1.00 91.31 80 TYR A N 1
ATOM 638 C CA . TYR A 1 80 ? 11.601 5.184 5.978 1.00 91.31 80 TYR A CA 1
ATOM 639 C C . TYR A 1 80 ? 10.286 4.660 6.583 1.00 91.31 80 TYR A C 1
ATOM 641 O O . TYR A 1 80 ? 9.660 5.330 7.404 1.00 91.31 80 TYR A O 1
ATOM 649 N N . LEU A 1 81 ? 9.883 3.429 6.244 1.00 89.62 81 LEU A N 1
ATOM 650 C CA . LEU A 1 81 ? 8.630 2.845 6.746 1.00 89.62 81 LEU A CA 1
ATOM 651 C C . LEU A 1 81 ? 8.682 2.499 8.245 1.00 89.62 81 LEU A C 1
ATOM 653 O O . LEU A 1 81 ? 7.641 2.369 8.890 1.00 89.62 81 LEU A O 1
ATOM 657 N N . LYS A 1 82 ? 9.878 2.340 8.827 1.00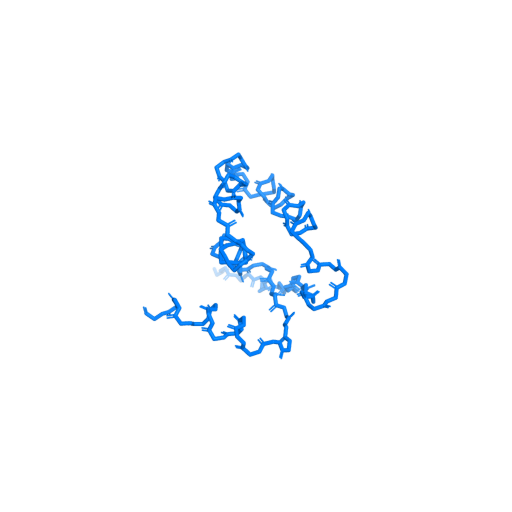 86.25 82 LYS A N 1
ATOM 658 C CA . LYS A 1 82 ? 10.045 2.080 10.266 1.00 86.25 82 LYS A CA 1
ATOM 659 C C . LYS A 1 82 ? 10.191 3.349 11.095 1.00 86.25 82 LYS A C 1
ATOM 661 O O . LYS A 1 82 ? 9.779 3.337 12.253 1.00 86.25 82 LYS A O 1
ATOM 666 N N . SER A 1 83 ? 10.767 4.418 10.547 1.00 76.69 83 SER A N 1
ATOM 667 C CA . SER A 1 83 ? 11.039 5.647 11.300 1.00 76.69 83 SER A CA 1
ATOM 668 C C . SER A 1 83 ? 9.774 6.382 11.743 1.00 76.69 83 SER A C 1
ATOM 670 O O . SER A 1 83 ? 9.801 7.071 12.754 1.00 76.69 83 SER A O 1
ATOM 672 N N . GLU A 1 84 ? 8.664 6.204 11.027 1.00 62.72 84 GLU A N 1
ATOM 673 C CA . GLU A 1 84 ? 7.379 6.861 11.313 1.00 62.72 84 GLU A CA 1
ATOM 674 C C . GLU A 1 84 ? 6.513 6.097 12.337 1.00 62.72 84 GLU A C 1
ATOM 676 O O . GLU A 1 84 ? 5.515 6.628 12.812 1.00 62.72 84 GLU A O 1
ATOM 681 N N . LYS A 1 85 ? 6.893 4.869 12.732 1.00 56.72 85 LYS A N 1
ATOM 682 C CA . LYS A 1 85 ? 6.180 4.071 13.757 1.00 56.72 85 LYS A CA 1
ATOM 683 C C . LYS A 1 85 ? 6.617 4.379 15.206 1.00 56.72 85 LYS A C 1
ATOM 685 O O . LYS A 1 85 ? 6.337 3.571 16.093 1.00 56.72 85 LYS A O 1
ATOM 690 N N . THR A 1 86 ? 7.321 5.492 15.451 1.00 41.75 86 THR A N 1
ATOM 691 C CA . THR A 1 86 ? 7.831 5.888 16.786 1.00 41.75 86 THR A CA 1
ATOM 692 C C . THR A 1 86 ? 6.999 6.989 17.426 1.00 41.75 86 THR A C 1
ATOM 694 O O . THR A 1 86 ? 6.710 7.983 16.730 1.00 41.75 86 THR A O 1
#

Organism: NCBI:txid408172

Solvent-accessible surface area (backbone atoms only — not comparable to full-atom values): 5277 Å² total; per-residue (Å²): 137,90,84,75,83,80,79,84,76,78,62,47,75,43,48,48,81,45,91,62,41,40,71,70,50,48,52,51,50,49,47,57,45,19,69,74,70,78,46,67,48,66,61,55,56,47,58,33,61,70,62,54,71,67,49,26,52,44,50,46,42,76,76,38,46,93,52,37,45,82,40,70,87,53,63,69,61,54,48,57,68,52,65,73,78,111

Secondary structure (DSSP, 8-state):
----PPP---PEEEETTSGGGSHHHHHHHHHHHHHHHT--HHHHHHHHTSS-HHHHHHHHHHHHTTTEEEE-S-HHHHHHHHHTT-

Sequence (86 aa):
MSVELTPNIDNMYIDIDGPNGNSYYLMAVARDFCKKLDLDEDEILADMKSDDYLNLLKVFEDNFGGFVVLQTRNSEYLDYLKSEKT

Radius of gyration: 14.38 Å; Cα contacts (8 Å, |Δi|>4): 73; chains: 1; bounding box: 35×34×39 Å

pLDDT: mean 90.73, std 12.91, range [41.75, 98.56]

Mean predicted aligned error: 5.31 Å

Foldseek 3Di:
DDDDDDDPQPAAEDALVDPCVDLVNLLVVLQVVCVVVVHDSVVLSCQLVVDDSLSVVQSSCVVCVVRYDYDYPDVVSVCSNPVVVD